Protein AF-A0A9X1UKN7-F1 (afdb_monomer_lite)

Foldseek 3Di:
DLLVVLVVLQVLLLQLQVQQVPNPDPVSNVVSQVVSQVVVCVPCVVVQKGWDAFPPRSQIDMQGHPDRQAALVRLQVVCCPDPVRNLVVLVLLLCSNPHDPAHLSNHDSNSNSVSNCQRHRVSNVVCSVLCVVPVNVQSNCCNVPVDGSVCVVVSPVSVVVVVRPDDDDDD

pLDDT: mean 86.33, std 12.33, range [43.91, 97.19]

Structure (mmCIF, N/CA/C/O backbone):
data_AF-A0A9X1UKN7-F1
#
_entry.id   AF-A0A9X1UKN7-F1
#
loop_
_atom_site.group_PDB
_atom_site.id
_atom_site.type_symbol
_atom_site.label_atom_id
_atom_site.label_alt_id
_atom_site.label_comp_id
_atom_site.label_asym_id
_atom_site.label_entity_id
_atom_site.label_seq_id
_atom_site.pdbx_PDB_ins_code
_atom_site.Cartn_x
_atom_site.Cartn_y
_atom_site.Cartn_z
_atom_site.occupancy
_atom_site.B_iso_or_equiv
_atom_site.auth_seq_id
_atom_site.auth_comp_i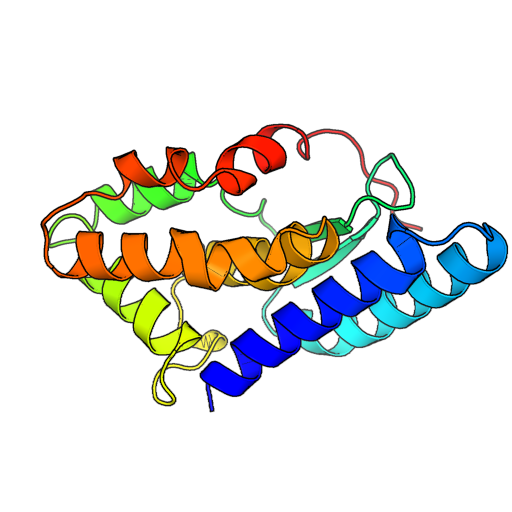d
_atom_site.auth_asym_id
_atom_site.auth_atom_id
_atom_site.pdbx_PDB_model_num
ATOM 1 N N . MET A 1 1 ? -7.309 -15.943 -0.109 1.00 60.50 1 MET A N 1
ATOM 2 C CA . MET A 1 1 ? -6.813 -15.385 -1.389 1.00 60.50 1 MET A CA 1
ATOM 3 C C . MET A 1 1 ? -6.095 -14.050 -1.201 1.00 60.50 1 MET A C 1
ATOM 5 O O . MET A 1 1 ? -5.284 -13.708 -2.049 1.00 60.50 1 MET A O 1
ATOM 9 N N . SER A 1 2 ? -6.305 -13.336 -0.098 1.00 77.06 2 SER A N 1
ATOM 10 C CA . SER A 1 2 ? -5.809 -11.975 0.117 1.00 77.06 2 SER A CA 1
ATOM 11 C C . SER A 1 2 ? -4.316 -11.842 0.410 1.00 77.06 2 SER A C 1
ATOM 13 O O . SER A 1 2 ? -3.654 -10.988 -0.174 1.00 77.06 2 SER A O 1
ATOM 15 N N . LYS A 1 3 ? -3.720 -12.777 1.161 1.00 85.56 3 LYS A N 1
ATOM 16 C CA . LYS A 1 3 ? -2.256 -12.869 1.288 1.00 85.56 3 LYS A CA 1
ATOM 17 C C . LYS A 1 3 ? -1.557 -13.024 -0.067 1.00 85.56 3 LYS A C 1
ATOM 19 O O . LYS A 1 3 ? -0.426 -12.572 -0.236 1.00 85.56 3 LYS A O 1
ATOM 24 N N . ARG A 1 4 ? -2.218 -13.646 -1.056 1.00 88.38 4 ARG A N 1
ATOM 25 C CA . ARG A 1 4 ? -1.679 -13.729 -2.425 1.00 88.38 4 ARG A CA 1
ATOM 26 C C . ARG A 1 4 ? -1.699 -12.370 -3.122 1.00 88.38 4 ARG A C 1
ATOM 28 O O . ARG A 1 4 ? -0.748 -12.078 -3.832 1.00 88.38 4 ARG A O 1
ATOM 35 N N . GLU A 1 5 ? -2.722 -11.543 -2.906 1.00 92.44 5 GLU A N 1
ATOM 36 C CA . GLU A 1 5 ? -2.787 -10.178 -3.452 1.00 92.44 5 GLU A CA 1
ATOM 37 C C . GLU A 1 5 ? -1.706 -9.283 -2.830 1.00 92.44 5 GLU A C 1
ATOM 39 O O . GLU A 1 5 ? -0.965 -8.623 -3.555 1.00 92.44 5 GLU A O 1
ATOM 44 N N . ALA A 1 6 ? -1.545 -9.326 -1.503 1.00 93.50 6 ALA A N 1
ATOM 45 C CA . ALA A 1 6 ? -0.466 -8.624 -0.803 1.00 93.50 6 ALA A CA 1
ATOM 46 C C . ALA A 1 6 ? 0.929 -9.076 -1.278 1.00 93.50 6 ALA A C 1
ATOM 48 O O . ALA A 1 6 ? 1.802 -8.244 -1.547 1.00 93.50 6 ALA A O 1
ATOM 49 N N . GLY A 1 7 ? 1.129 -10.389 -1.443 1.00 94.31 7 GLY A N 1
ATOM 50 C CA . GLY A 1 7 ? 2.355 -10.956 -2.006 1.00 94.31 7 GLY A CA 1
ATOM 51 C C . GLY A 1 7 ? 2.608 -10.502 -3.444 1.00 94.31 7 GLY A C 1
ATOM 52 O O . GLY A 1 7 ? 3.709 -10.068 -3.756 1.00 94.31 7 GLY A O 1
ATOM 53 N N . MET A 1 8 ? 1.580 -10.507 -4.293 1.00 95.12 8 MET A N 1
ATOM 54 C CA . MET A 1 8 ? 1.670 -10.065 -5.686 1.00 95.12 8 MET A CA 1
ATOM 55 C C . MET A 1 8 ? 2.073 -8.590 -5.804 1.00 95.12 8 MET A C 1
ATOM 57 O O . MET A 1 8 ? 2.996 -8.272 -6.553 1.00 95.12 8 MET A O 1
ATOM 61 N N . LEU A 1 9 ? 1.434 -7.696 -5.036 1.00 95.81 9 LEU A N 1
ATOM 62 C CA . LEU A 1 9 ? 1.810 -6.278 -4.983 1.00 95.81 9 LEU A CA 1
ATOM 63 C C . LEU A 1 9 ? 3.275 -6.114 -4.549 1.00 95.81 9 LEU A C 1
ATOM 65 O O . LEU A 1 9 ? 4.030 -5.366 -5.173 1.00 95.81 9 LEU A O 1
ATOM 69 N N . THR A 1 10 ? 3.680 -6.870 -3.524 1.00 96.00 10 THR A N 1
ATOM 70 C CA . THR A 1 10 ? 5.056 -6.881 -3.005 1.00 96.00 10 THR A CA 1
ATOM 71 C C . THR A 1 10 ? 6.055 -7.377 -4.039 1.00 96.00 10 THR A C 1
ATOM 73 O O . THR A 1 10 ? 7.117 -6.777 -4.192 1.00 96.00 10 THR A O 1
ATOM 76 N N . ASP A 1 11 ? 5.733 -8.429 -4.785 1.00 96.44 11 ASP A N 1
ATOM 77 C CA . ASP A 1 11 ? 6.613 -8.989 -5.808 1.00 96.44 11 ASP A CA 1
ATOM 78 C C . ASP A 1 11 ? 6.777 -8.049 -7.006 1.00 96.44 11 ASP A C 1
ATOM 80 O O . ASP A 1 11 ? 7.894 -7.894 -7.504 1.00 96.44 11 ASP A O 1
ATOM 84 N N . TRP A 1 12 ? 5.723 -7.341 -7.419 1.00 96.38 12 TRP A N 1
ATOM 85 C CA . TRP A 1 12 ? 5.851 -6.264 -8.406 1.00 96.38 12 TRP A CA 1
ATOM 86 C C . TRP A 1 12 ? 6.744 -5.134 -7.906 1.00 96.38 12 TRP A C 1
ATOM 88 O O . TRP A 1 12 ? 7.619 -4.674 -8.641 1.00 96.38 12 TRP A O 1
ATOM 98 N N . GLY A 1 13 ? 6.583 -4.724 -6.646 1.00 94.62 13 GLY A N 1
ATOM 99 C CA . GLY A 1 13 ? 7.470 -3.742 -6.036 1.00 94.62 13 GLY A CA 1
ATOM 100 C C . GLY A 1 13 ? 8.923 -4.226 -6.018 1.00 94.62 13 GLY A C 1
AT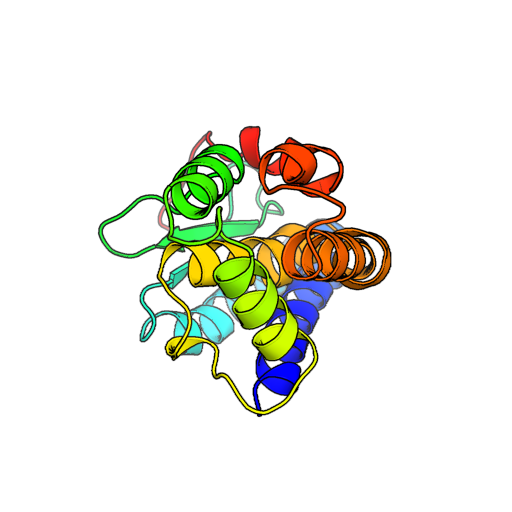OM 101 O O . GLY A 1 13 ? 9.825 -3.542 -6.486 1.00 94.62 13 GLY A O 1
ATOM 102 N N . ARG A 1 14 ? 9.176 -5.458 -5.577 1.00 94.88 14 ARG A N 1
ATOM 103 C CA . ARG A 1 14 ? 10.528 -6.041 -5.562 1.00 94.88 14 ARG A CA 1
ATOM 104 C C . ARG A 1 14 ? 11.141 -6.143 -6.957 1.00 94.88 14 ARG A C 1
ATOM 106 O O . ARG A 1 14 ? 12.342 -5.914 -7.097 1.00 94.88 14 ARG A O 1
ATOM 113 N N . TYR A 1 15 ? 10.338 -6.456 -7.973 1.00 95.19 15 TYR A N 1
ATOM 114 C CA . TYR A 1 15 ? 10.782 -6.442 -9.363 1.00 95.19 15 TYR A CA 1
ATOM 115 C C . TYR A 1 15 ? 11.219 -5.036 -9.785 1.00 95.19 15 TYR A C 1
ATOM 117 O O . TYR A 1 15 ? 12.318 -4.873 -10.315 1.00 95.19 15 TYR A O 1
ATOM 125 N N . TRP A 1 16 ? 10.401 -4.017 -9.500 1.00 94.38 16 TRP A N 1
ATOM 126 C CA . TRP A 1 16 ? 10.762 -2.625 -9.768 1.00 94.38 16 TRP A CA 1
ATOM 127 C C . TRP A 1 16 ? 12.072 -2.247 -9.079 1.00 94.38 16 TRP A C 1
ATOM 129 O O . TRP A 1 16 ? 12.975 -1.717 -9.723 1.00 94.38 16 TRP A O 1
ATOM 139 N N . TRP A 1 17 ? 12.217 -2.567 -7.791 1.00 93.06 17 TRP A N 1
ATOM 140 C CA . TRP A 1 17 ? 13.449 -2.299 -7.055 1.00 93.06 17 TRP A CA 1
ATOM 141 C C . TRP A 1 17 ? 14.663 -2.931 -7.746 1.00 93.06 17 TRP A C 1
ATOM 143 O O . TRP A 1 17 ? 15.632 -2.241 -8.045 1.00 93.06 17 TRP A O 1
ATOM 153 N N . ALA A 1 18 ? 14.596 -4.228 -8.055 1.00 92.44 18 ALA A N 1
ATOM 154 C CA . ALA A 1 18 ? 15.719 -4.968 -8.623 1.00 92.44 18 ALA A CA 1
ATOM 155 C C . ALA A 1 18 ? 16.120 -4.475 -10.026 1.00 92.44 18 ALA A C 1
ATOM 157 O O . ALA A 1 18 ? 17.310 -4.372 -10.332 1.00 92.44 18 ALA A O 1
ATOM 158 N N . HIS A 1 19 ? 15.139 -4.172 -10.879 1.00 92.19 19 HIS A N 1
ATOM 159 C CA . HIS A 1 19 ? 15.373 -3.936 -12.306 1.00 92.19 19 HIS A CA 1
ATOM 160 C C . HIS A 1 19 ? 15.335 -2.466 -12.718 1.00 92.19 19 HIS A C 1
ATOM 162 O O . HIS A 1 19 ? 15.990 -2.104 -13.693 1.00 92.19 19 HIS A O 1
ATOM 168 N N . VAL A 1 20 ? 14.607 -1.625 -11.984 1.00 90.75 20 VAL A N 1
ATOM 169 C CA . VAL A 1 20 ? 14.456 -0.196 -12.275 1.00 90.75 20 VAL A CA 1
ATOM 170 C C . VAL A 1 20 ? 15.274 0.627 -11.286 1.00 90.75 20 VAL A C 1
ATOM 172 O O . VAL A 1 20 ? 16.148 1.376 -11.711 1.00 90.75 20 VAL A O 1
ATOM 175 N N . TRP A 1 21 ? 15.068 0.450 -9.978 1.00 86.06 21 TRP A N 1
ATOM 176 C CA . TRP A 1 21 ? 15.753 1.265 -8.967 1.00 86.06 21 TRP A CA 1
ATOM 177 C C . TRP A 1 21 ? 17.248 0.950 -8.859 1.00 86.06 21 TRP A C 1
ATOM 179 O O . TRP A 1 21 ? 18.089 1.838 -8.968 1.00 86.06 21 TRP A O 1
ATOM 189 N N . SER A 1 22 ? 17.605 -0.325 -8.680 1.00 81.75 22 SER A N 1
ATOM 190 C CA . SER A 1 22 ? 19.002 -0.763 -8.559 1.00 81.75 22 SER A CA 1
ATOM 191 C C . SER A 1 22 ? 19.683 -1.060 -9.898 1.00 81.75 22 SER A C 1
ATOM 193 O O . SER A 1 22 ? 20.850 -1.451 -9.926 1.00 81.75 22 SER A O 1
ATOM 195 N N . GLY A 1 23 ? 18.967 -0.907 -11.017 1.00 79.38 23 GLY A N 1
ATOM 196 C CA . GLY A 1 23 ? 19.496 -1.183 -12.349 1.00 79.38 23 GLY A CA 1
ATOM 197 C C . GLY A 1 23 ? 20.593 -0.191 -12.748 1.00 79.38 23 GLY A C 1
ATOM 198 O O . GLY A 1 23 ? 20.438 1.021 -12.601 1.00 79.38 23 GLY A O 1
ATOM 199 N N . THR A 1 24 ? 21.704 -0.686 -13.291 1.00 75.62 24 THR A N 1
ATOM 200 C CA . THR A 1 24 ? 22.832 0.155 -13.736 1.00 75.62 24 THR A CA 1
ATOM 201 C C . THR A 1 24 ? 22.749 0.551 -15.214 1.00 75.62 24 THR A C 1
ATOM 203 O O . THR A 1 24 ? 23.308 1.573 -15.605 1.00 75.62 24 THR A O 1
ATOM 206 N N . ASP A 1 25 ? 22.027 -0.221 -16.030 1.00 88.56 25 ASP A N 1
ATOM 207 C CA . ASP A 1 25 ? 21.844 0.000 -17.469 1.00 88.56 25 ASP A CA 1
ATOM 208 C C . ASP A 1 25 ? 20.547 0.775 -17.740 1.00 88.56 25 ASP A C 1
ATOM 210 O O . ASP A 1 25 ? 19.451 0.297 -17.446 1.00 88.56 25 ASP A O 1
ATOM 214 N N . ALA A 1 26 ? 20.670 1.975 -18.312 1.00 85.88 26 ALA A N 1
ATOM 215 C CA . ALA A 1 26 ? 19.539 2.869 -18.533 1.00 85.88 26 ALA A CA 1
ATOM 216 C C . ALA A 1 26 ? 18.479 2.297 -19.488 1.00 85.88 26 ALA A C 1
ATOM 218 O O . ALA A 1 26 ? 17.293 2.416 -19.194 1.00 85.88 26 ALA A O 1
ATOM 219 N N . ALA A 1 27 ? 18.884 1.650 -20.584 1.00 87.25 27 ALA A N 1
ATOM 220 C CA . ALA A 1 27 ? 17.940 1.120 -21.566 1.00 87.25 27 ALA A CA 1
ATOM 221 C C . ALA A 1 27 ? 17.149 -0.059 -20.982 1.00 87.25 27 ALA A C 1
ATOM 223 O O . ALA A 1 27 ? 15.926 -0.117 -21.108 1.00 87.25 27 ALA A O 1
ATOM 224 N N . LYS A 1 28 ? 17.838 -0.953 -20.261 1.00 88.81 28 LYS A N 1
ATOM 225 C CA . LYS A 1 28 ? 17.193 -2.093 -19.591 1.00 88.81 28 LYS A CA 1
ATOM 226 C C . LYS A 1 28 ? 16.262 -1.659 -18.464 1.00 88.81 28 LYS A C 1
ATOM 228 O O . LYS A 1 28 ? 15.223 -2.284 -18.274 1.00 88.81 28 LYS A O 1
ATOM 233 N N . ARG A 1 29 ? 16.604 -0.588 -17.734 1.00 89.69 29 ARG A N 1
ATOM 234 C CA . ARG A 1 29 ? 15.700 0.008 -16.736 1.00 89.69 29 ARG A CA 1
ATOM 235 C C . ARG A 1 29 ? 14.402 0.472 -17.380 1.00 89.69 29 ARG A C 1
ATOM 237 O O . ARG A 1 29 ? 13.340 0.129 -16.876 1.00 89.69 29 ARG A O 1
ATOM 244 N N . THR A 1 30 ? 14.486 1.228 -18.475 1.00 89.50 30 THR A N 1
ATOM 245 C CA . THR A 1 30 ? 13.309 1.729 -19.198 1.00 89.50 30 THR A CA 1
ATOM 246 C C . THR A 1 30 ? 12.432 0.582 -19.693 1.00 89.50 30 THR A C 1
ATOM 248 O O . THR A 1 30 ? 11.235 0.577 -19.424 1.00 89.50 30 THR A O 1
ATOM 251 N N . GLU A 1 31 ? 13.021 -0.436 -20.325 1.00 92.06 31 GLU A N 1
ATOM 252 C CA . GLU A 1 31 ? 12.276 -1.607 -20.803 1.00 92.06 31 GLU A CA 1
ATOM 253 C C . GLU A 1 31 ? 11.572 -2.352 -19.656 1.00 92.06 31 GLU A C 1
ATOM 255 O O . GLU A 1 31 ? 10.371 -2.622 -19.732 1.00 92.06 31 GLU A O 1
ATOM 260 N N . ALA A 1 32 ? 12.292 -2.640 -18.566 1.00 92.06 32 ALA A N 1
ATOM 261 C CA . ALA A 1 32 ? 11.733 -3.327 -17.403 1.00 92.06 32 ALA A CA 1
ATOM 262 C C . ALA A 1 32 ? 10.624 -2.508 -16.726 1.00 92.06 32 ALA A C 1
ATOM 264 O O . ALA A 1 32 ? 9.597 -3.062 -16.326 1.00 92.06 32 ALA A O 1
ATOM 265 N N . ARG A 1 33 ? 10.814 -1.189 -16.625 1.00 92.81 33 ARG A N 1
ATOM 266 C CA . ARG A 1 33 ? 9.839 -0.247 -16.074 1.00 92.81 33 ARG A CA 1
ATOM 267 C C . ARG A 1 33 ? 8.555 -0.254 -16.889 1.00 92.81 33 ARG A C 1
ATOM 269 O O . ARG A 1 33 ? 7.488 -0.492 -16.331 1.00 92.81 33 ARG A O 1
ATOM 276 N N . ASP A 1 34 ? 8.648 -0.020 -18.192 1.00 92.62 34 ASP A N 1
ATOM 277 C CA . ASP A 1 34 ? 7.476 0.138 -19.052 1.00 92.62 34 ASP A CA 1
ATOM 278 C C . ASP A 1 34 ? 6.709 -1.191 -19.182 1.00 92.62 34 ASP A C 1
ATOM 280 O O . ASP A 1 34 ? 5.473 -1.213 -19.149 1.00 92.62 34 ASP A O 1
ATOM 284 N N . ALA A 1 35 ? 7.428 -2.321 -19.226 1.00 93.81 35 ALA A N 1
ATOM 285 C CA . ALA A 1 35 ? 6.830 -3.652 -19.181 1.00 93.81 35 ALA A CA 1
ATOM 286 C C . ALA A 1 35 ? 6.065 -3.898 -17.870 1.00 93.81 35 ALA A C 1
ATOM 288 O O . ALA A 1 35 ? 4.924 -4.376 -17.903 1.00 93.81 35 ALA A O 1
ATOM 289 N N . LEU A 1 36 ? 6.654 -3.537 -16.722 1.00 94.81 36 LEU A N 1
ATOM 290 C CA . LEU A 1 36 ? 5.998 -3.687 -15.426 1.00 94.81 36 LEU A CA 1
ATOM 291 C C . LEU A 1 36 ? 4.795 -2.742 -15.289 1.00 94.81 36 LEU A C 1
ATOM 293 O O . LEU A 1 36 ? 3.731 -3.193 -14.872 1.00 94.81 36 LEU A O 1
ATOM 297 N N . ILE A 1 37 ? 4.913 -1.472 -15.696 1.00 93.69 37 ILE A N 1
ATOM 298 C CA . ILE A 1 37 ? 3.801 -0.505 -15.713 1.00 93.69 37 ILE A CA 1
ATOM 299 C C . ILE A 1 37 ? 2.625 -1.065 -16.511 1.00 93.69 37 ILE A C 1
ATOM 301 O O . ILE A 1 37 ? 1.493 -1.057 -16.027 1.00 93.69 37 ILE A O 1
ATOM 305 N N . LYS A 1 38 ? 2.880 -1.589 -17.716 1.00 94.56 38 LYS A N 1
ATOM 306 C CA . LYS A 1 38 ? 1.837 -2.173 -18.566 1.00 94.56 38 LYS A CA 1
ATOM 307 C C . LYS A 1 38 ? 1.147 -3.358 -17.889 1.00 94.56 38 LYS A C 1
ATOM 309 O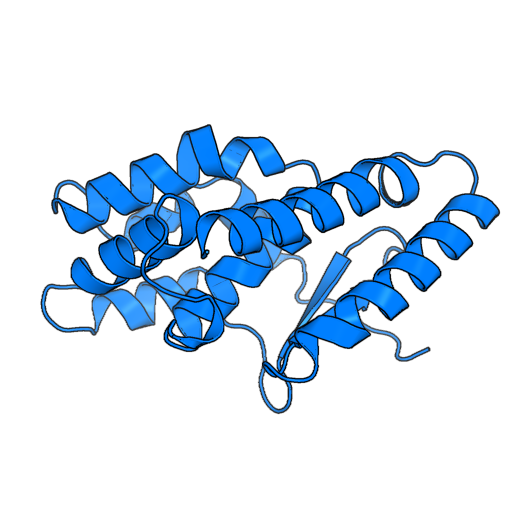 O . LYS A 1 38 ? -0.082 -3.418 -17.891 1.00 94.56 38 LYS A O 1
ATOM 314 N N . LEU A 1 39 ? 1.919 -4.282 -17.312 1.00 94.38 39 LEU A N 1
ATOM 315 C CA . LEU A 1 39 ? 1.386 -5.454 -16.612 1.00 94.38 39 LEU A CA 1
ATOM 316 C C . LEU A 1 39 ? 0.530 -5.046 -15.406 1.00 94.38 39 LEU A C 1
ATOM 318 O O . LEU A 1 39 ? -0.617 -5.474 -15.291 1.00 94.38 39 LEU A O 1
ATOM 322 N N . VAL A 1 40 ? 1.081 -4.203 -14.532 1.00 93.69 40 VAL A N 1
ATOM 323 C CA . VAL A 1 40 ? 0.443 -3.770 -13.284 1.00 93.69 40 VAL A CA 1
ATOM 324 C C . VAL A 1 40 ? -0.820 -2.966 -13.576 1.00 93.69 40 VAL A C 1
ATOM 326 O O . VAL A 1 40 ? -1.868 -3.239 -12.995 1.00 93.69 40 VAL A O 1
ATOM 329 N N . ASN A 1 41 ? -0.779 -2.030 -14.528 1.00 93.31 41 ASN A N 1
ATOM 330 C CA . ASN A 1 41 ? -1.958 -1.247 -14.904 1.00 93.31 41 ASN A CA 1
ATOM 331 C C . ASN A 1 41 ? -3.045 -2.102 -15.559 1.00 93.31 41 ASN A C 1
ATOM 333 O O . ASN A 1 41 ? -4.223 -1.788 -15.408 1.00 93.31 41 ASN A O 1
ATOM 337 N N . GLY A 1 42 ? -2.683 -3.199 -16.229 1.00 91.31 42 GLY A N 1
ATOM 338 C CA . GLY A 1 42 ? -3.650 -4.185 -16.713 1.00 91.31 42 GLY A CA 1
ATOM 339 C C . GLY A 1 42 ? -4.481 -4.831 -15.598 1.00 91.31 42 GLY A C 1
ATOM 340 O O . GLY A 1 42 ? -5.582 -5.287 -15.876 1.00 91.31 42 GLY A O 1
ATOM 341 N N . GLN A 1 43 ? -3.987 -4.840 -14.355 1.00 91.31 43 GLN A N 1
ATOM 342 C CA . GLN A 1 43 ? -4.686 -5.415 -13.199 1.00 91.31 43 GLN A CA 1
ATOM 343 C C . GLN A 1 43 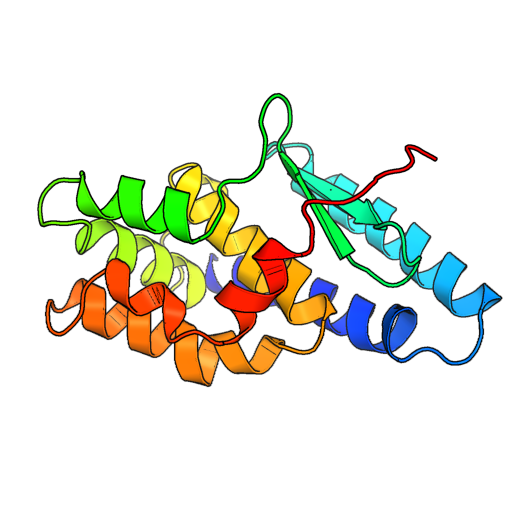? -5.263 -4.353 -12.252 1.00 91.31 43 GLN A C 1
ATOM 345 O O . GLN A 1 43 ? -6.359 -4.515 -11.726 1.00 91.31 43 GLN A O 1
ATOM 350 N N . LEU A 1 44 ? -4.548 -3.246 -12.036 1.00 90.25 44 LEU A N 1
ATOM 351 C CA . LEU A 1 44 ? -4.948 -2.209 -11.081 1.00 90.25 44 LEU A CA 1
ATOM 352 C C . LEU A 1 44 ? -6.003 -1.233 -11.623 1.00 90.25 44 LEU A C 1
ATOM 354 O O . LEU A 1 44 ? -6.702 -0.596 -10.831 1.00 90.25 44 LEU A O 1
ATOM 358 N N . ASN A 1 45 ? -6.148 -1.112 -12.948 1.00 87.69 45 ASN A N 1
ATOM 359 C CA . ASN A 1 45 ? -7.085 -0.158 -13.553 1.00 87.69 45 ASN A CA 1
ATOM 360 C C . ASN A 1 45 ? -8.536 -0.390 -13.111 1.00 87.69 45 ASN A C 1
ATOM 362 O O . ASN A 1 45 ? -9.258 0.584 -12.878 1.00 87.69 45 ASN A O 1
ATOM 366 N N . ASP A 1 46 ? -8.947 -1.651 -12.969 1.00 86.88 46 ASP A N 1
ATOM 367 C CA . ASP A 1 46 ? -10.322 -2.026 -12.620 1.00 86.88 46 ASP A CA 1
ATOM 368 C C . ASP A 1 46 ? -10.682 -1.635 -11.184 1.00 86.88 46 ASP A C 1
ATOM 370 O O . ASP A 1 46 ? -11.823 -1.277 -10.898 1.00 86.88 46 ASP A O 1
ATOM 374 N N . ILE A 1 47 ? -9.686 -1.605 -10.295 1.00 87.94 47 ILE A N 1
ATOM 375 C CA . ILE A 1 47 ? -9.832 -1.141 -8.909 1.00 87.94 47 ILE A CA 1
ATOM 376 C C . ILE A 1 47 ? -9.483 0.345 -8.749 1.00 87.94 47 ILE A C 1
ATOM 378 O O . ILE A 1 47 ? -9.419 0.874 -7.639 1.00 87.94 47 ILE A O 1
ATOM 382 N N . GLY A 1 48 ? -9.286 1.043 -9.871 1.00 88.25 48 GLY A N 1
ATOM 383 C CA . GLY A 1 48 ? -9.116 2.485 -9.924 1.00 88.25 48 GLY A CA 1
ATOM 384 C C . GLY A 1 48 ? -7.706 2.974 -9.617 1.00 88.25 48 GLY A C 1
ATOM 385 O O . GLY A 1 48 ? -7.576 4.142 -9.263 1.00 88.25 48 GLY A O 1
ATOM 386 N N . PHE A 1 49 ? -6.666 2.149 -9.768 1.00 89.62 49 PHE A N 1
ATOM 387 C CA . PHE A 1 49 ? -5.274 2.561 -9.566 1.00 89.62 49 PHE A CA 1
ATOM 388 C C . PHE A 1 49 ? -4.426 2.449 -10.829 1.00 89.62 49 PHE A C 1
ATOM 390 O O . PHE A 1 49 ? -4.676 1.625 -11.705 1.00 89.62 49 PHE A O 1
ATOM 397 N N . LYS A 1 50 ? -3.391 3.287 -10.902 1.00 89.62 50 LYS A N 1
ATOM 398 C CA . LYS A 1 50 ? -2.348 3.222 -11.926 1.00 89.62 50 LYS A CA 1
ATOM 399 C C . LYS A 1 50 ? -0.971 3.398 -11.301 1.00 89.62 50 LYS A C 1
ATOM 401 O O . LYS A 1 50 ? -0.769 4.327 -10.523 1.00 89.62 50 LYS A O 1
ATOM 406 N N . LEU A 1 51 ? -0.040 2.536 -11.685 1.00 89.38 51 LEU A N 1
ATOM 407 C CA . LEU A 1 51 ? 1.394 2.707 -11.520 1.00 89.38 51 LEU A CA 1
ATOM 408 C C . LEU A 1 51 ? 1.942 3.550 -12.681 1.00 89.38 51 LEU A C 1
ATOM 410 O O . LEU A 1 51 ? 1.581 3.344 -13.841 1.00 89.38 51 LEU A O 1
ATOM 414 N N . GLY A 1 52 ? 2.822 4.484 -12.357 1.00 87.00 52 GLY A N 1
ATOM 415 C CA . GLY A 1 52 ? 3.599 5.280 -13.298 1.00 87.00 52 GLY A CA 1
ATOM 416 C C . GLY A 1 52 ? 4.988 5.580 -12.739 1.00 87.00 52 GLY A C 1
ATOM 417 O O . GLY A 1 52 ? 5.399 4.993 -11.736 1.00 87.00 52 GLY A O 1
ATOM 418 N N . ARG A 1 53 ? 5.689 6.513 -13.386 1.00 84.00 53 ARG A N 1
ATOM 419 C CA . ARG A 1 53 ? 6.996 7.025 -12.951 1.00 84.00 53 ARG A CA 1
ATOM 420 C C . ARG A 1 53 ? 6.887 8.442 -12.384 1.00 84.00 53 ARG A C 1
ATOM 422 O O . ARG A 1 53 ? 5.985 9.191 -12.771 1.00 84.00 53 ARG A O 1
ATOM 429 N N . GLY A 1 54 ? 7.784 8.783 -11.466 1.00 79.69 54 GLY A N 1
ATOM 430 C CA . GLY A 1 54 ? 7.964 10.136 -10.944 1.00 79.69 54 GLY A CA 1
ATOM 431 C C . GLY A 1 54 ? 8.890 10.984 -11.812 1.00 79.69 54 GLY A C 1
ATOM 432 O O . GLY A 1 54 ? 9.202 10.626 -12.949 1.00 79.69 54 GLY A O 1
ATOM 433 N N . TRP A 1 55 ? 9.339 12.114 -11.257 1.00 73.88 55 TRP A N 1
ATOM 434 C CA . TRP A 1 55 ? 10.343 12.970 -11.898 1.00 73.88 55 TRP A CA 1
ATOM 435 C C . TRP A 1 55 ? 11.660 12.225 -12.140 1.00 73.88 55 TRP A C 1
ATOM 437 O O . TRP A 1 55 ? 12.250 12.348 -13.215 1.00 73.88 55 TRP A O 1
ATOM 447 N N . GLN A 1 56 ? 12.106 11.426 -11.166 1.00 78.25 56 GLN A N 1
ATOM 448 C CA . GLN A 1 56 ? 13.173 10.463 -11.404 1.00 78.25 56 GLN A CA 1
ATOM 449 C C . GLN A 1 56 ? 12.553 9.219 -12.032 1.00 78.25 56 GLN A C 1
ATOM 451 O O . GLN A 1 56 ? 11.589 8.653 -11.524 1.00 78.25 56 GLN A O 1
ATOM 456 N N . ASP A 1 57 ? 13.129 8.763 -13.138 1.00 76.56 57 ASP A N 1
ATOM 457 C CA . ASP A 1 57 ? 12.594 7.647 -13.923 1.00 76.56 57 ASP A CA 1
ATOM 458 C C . ASP A 1 57 ? 12.494 6.319 -13.170 1.00 76.56 57 ASP A C 1
ATOM 460 O O . ASP A 1 57 ? 11.783 5.414 -13.614 1.00 76.56 57 ASP A O 1
ATOM 464 N N . TYR A 1 58 ? 13.224 6.201 -12.065 1.00 80.44 58 TYR A N 1
ATOM 465 C CA . TYR A 1 58 ? 13.194 5.053 -11.176 1.00 80.44 58 TYR A CA 1
ATOM 466 C C . TYR A 1 58 ? 12.224 5.210 -10.004 1.00 80.44 58 TYR A C 1
ATOM 468 O O . TYR A 1 58 ? 12.005 4.228 -9.299 1.00 80.44 58 TYR A O 1
ATOM 476 N N . ASP A 1 59 ? 11.617 6.381 -9.803 1.00 83.12 59 ASP A N 1
ATOM 477 C CA . ASP A 1 59 ? 10.652 6.597 -8.730 1.00 83.12 59 ASP A CA 1
ATOM 478 C C . ASP A 1 59 ? 9.280 6.024 -9.114 1.00 83.12 59 ASP A C 1
ATOM 480 O O . ASP A 1 59 ? 8.682 6.467 -10.100 1.00 83.12 59 ASP A O 1
ATOM 484 N N . PRO A 1 60 ? 8.745 5.049 -8.359 1.00 85.94 60 PRO A N 1
ATOM 485 C CA . PRO A 1 60 ? 7.417 4.500 -8.600 1.00 85.94 60 PRO A CA 1
ATOM 486 C C . PRO A 1 60 ? 6.341 5.465 -8.084 1.00 85.94 60 PRO A C 1
ATOM 488 O O . PRO A 1 60 ? 6.347 5.849 -6.917 1.00 85.94 60 PRO A O 1
ATOM 491 N N . VAL A 1 61 ? 5.358 5.812 -8.915 1.00 84.94 61 VAL A N 1
ATOM 492 C CA . VAL A 1 61 ? 4.248 6.693 -8.510 1.00 84.94 61 VAL A CA 1
ATOM 493 C C . VAL A 1 61 ? 2.913 5.984 -8.668 1.00 84.94 61 VAL A C 1
ATOM 495 O O . VAL A 1 61 ? 2.611 5.424 -9.720 1.00 84.94 61 VAL A O 1
ATOM 498 N N . ILE A 1 62 ? 2.080 6.048 -7.630 1.00 86.06 62 ILE A N 1
ATOM 499 C CA . ILE A 1 62 ? 0.720 5.504 -7.633 1.00 86.06 62 ILE A CA 1
ATOM 500 C C . ILE A 1 62 ? -0.288 6.632 -7.833 1.00 86.06 62 ILE A C 1
ATOM 502 O O . ILE A 1 62 ? -0.206 7.689 -7.210 1.00 86.06 62 ILE A O 1
ATOM 506 N N . ARG A 1 63 ? -1.288 6.392 -8.679 1.00 79.94 63 ARG A N 1
ATOM 507 C CA . ARG A 1 63 ? -2.439 7.275 -8.884 1.00 79.94 63 ARG A CA 1
ATOM 508 C C . ARG A 1 63 ? -3.723 6.524 -8.617 1.00 79.94 63 ARG A C 1
ATOM 510 O O . ARG A 1 63 ? -3.817 5.343 -8.927 1.00 79.94 63 ARG A O 1
ATOM 517 N N . ALA A 1 64 ? -4.720 7.246 -8.125 1.00 81.50 64 ALA A N 1
ATOM 518 C CA . ALA A 1 64 ? -6.087 6.767 -8.036 1.00 81.50 64 ALA A CA 1
ATOM 519 C C . ALA A 1 64 ? -6.956 7.521 -9.061 1.00 81.50 64 ALA A C 1
ATOM 521 O O . ALA A 1 64 ? -6.812 8.725 -9.273 1.00 81.50 64 ALA A O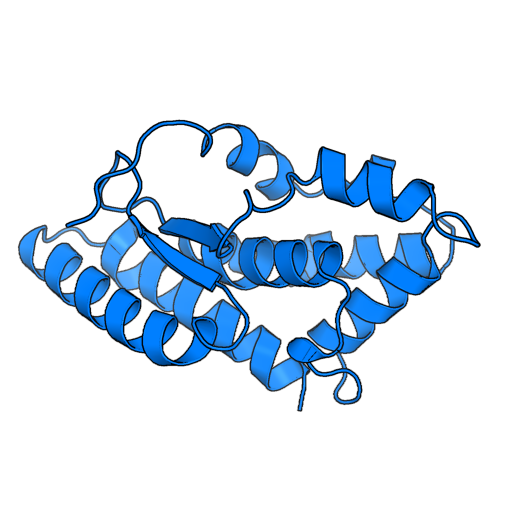 1
ATOM 522 N N . LYS A 1 65 ? -7.853 6.828 -9.759 1.00 77.56 65 LYS A N 1
ATOM 523 C CA . LYS A 1 65 ? -8.699 7.429 -10.793 1.00 77.56 65 LYS A CA 1
ATOM 524 C C . LYS A 1 65 ? -9.677 8.414 -10.151 1.00 77.56 65 LYS A C 1
ATOM 526 O O . LYS A 1 65 ? -10.433 8.056 -9.254 1.00 77.56 65 LYS A O 1
ATOM 531 N N . GLY A 1 66 ? -9.664 9.661 -10.624 1.00 70.12 66 GLY A N 1
ATOM 532 C CA . GLY A 1 66 ? -10.575 10.711 -10.156 1.00 70.12 66 GLY A CA 1
ATOM 533 C C . GLY A 1 66 ? -10.283 11.248 -8.750 1.00 70.12 66 GLY A C 1
ATOM 534 O O . GLY A 1 66 ? -11.060 12.058 -8.250 1.00 70.12 66 GLY A O 1
ATOM 535 N N . ARG A 1 67 ? -9.183 10.833 -8.103 1.00 73.62 67 ARG A N 1
ATOM 536 C CA . ARG A 1 67 ? -8.789 11.320 -6.772 1.00 73.62 67 ARG A CA 1
ATOM 537 C C . ARG A 1 67 ? -7.280 11.233 -6.556 1.00 73.62 67 ARG A C 1
ATOM 539 O O . ARG A 1 67 ? -6.593 10.436 -7.179 1.00 73.62 67 ARG A O 1
ATOM 546 N N . ARG A 1 68 ? -6.748 12.016 -5.621 1.00 69.62 68 ARG A N 1
ATOM 547 C CA . ARG A 1 68 ? -5.380 11.790 -5.133 1.00 69.62 68 ARG A CA 1
ATOM 548 C C . ARG A 1 68 ? -5.385 10.587 -4.177 1.00 69.62 68 ARG A C 1
ATOM 550 O O . ARG A 1 68 ? -6.335 10.482 -3.393 1.00 69.62 68 ARG A O 1
ATOM 557 N N . PRO A 1 69 ? -4.382 9.691 -4.221 1.00 72.31 69 PRO A N 1
ATOM 558 C CA . PRO A 1 69 ? -4.198 8.714 -3.155 1.00 72.31 69 PRO A CA 1
ATOM 559 C C . PRO A 1 69 ? -4.067 9.432 -1.811 1.00 72.31 69 PRO A C 1
ATOM 561 O O . PRO A 1 69 ? -3.470 10.510 -1.720 1.00 72.31 69 PRO A O 1
ATOM 564 N N . SER A 1 70 ? -4.654 8.853 -0.773 1.00 79.56 70 SER A N 1
ATOM 565 C CA . SER A 1 70 ? -4.606 9.412 0.573 1.00 79.56 70 SER A CA 1
ATOM 566 C C . SER A 1 70 ? -3.175 9.347 1.112 1.00 79.56 70 SER A C 1
ATOM 568 O O . SER A 1 70 ? -2.518 8.315 1.022 1.00 79.56 70 SER A O 1
ATOM 570 N N . SER A 1 71 ? -2.684 10.435 1.709 1.00 82.25 71 SER A N 1
ATOM 571 C CA . SER A 1 71 ? -1.427 10.390 2.465 1.00 82.25 71 SER A CA 1
ATOM 572 C C . SER A 1 71 ? -1.603 9.582 3.754 1.00 82.25 71 SER A C 1
ATOM 574 O O . SER A 1 71 ? -2.713 9.497 4.280 1.00 82.25 71 SER A O 1
ATOM 576 N N . TYR A 1 72 ? -0.513 9.072 4.334 1.00 84.50 72 TYR A N 1
ATOM 577 C CA . TYR A 1 72 ? -0.556 8.372 5.627 1.00 84.50 72 TYR A CA 1
ATOM 578 C C . TYR A 1 72 ? -1.249 9.191 6.732 1.00 84.50 72 TYR A C 1
ATOM 580 O O . TYR A 1 72 ? -2.023 8.647 7.513 1.00 84.50 72 TYR A O 1
ATOM 588 N N . ILE A 1 73 ? -1.050 10.517 6.758 1.00 84.44 73 ILE A N 1
ATOM 589 C CA . ILE A 1 73 ? -1.730 11.419 7.707 1.00 84.44 73 ILE A CA 1
ATOM 590 C C . ILE A 1 73 ? -3.239 11.466 7.437 1.00 84.44 73 ILE A C 1
ATOM 592 O O . ILE A 1 73 ? -4.034 11.448 8.376 1.00 84.44 73 ILE A O 1
ATOM 596 N N . ALA A 1 74 ? -3.650 11.525 6.167 1.00 86.44 74 ALA A N 1
ATOM 597 C CA . ALA A 1 74 ? -5.062 11.518 5.801 1.00 86.44 74 ALA A CA 1
ATOM 598 C C . ALA A 1 74 ? -5.727 10.173 6.136 1.00 86.44 74 ALA A C 1
ATOM 600 O O . ALA A 1 74 ? -6.845 10.171 6.652 1.00 86.44 74 ALA A O 1
ATOM 601 N N . ILE A 1 75 ? -5.025 9.057 5.908 1.00 90.38 75 ILE A N 1
ATOM 602 C CA . ILE A 1 75 ? -5.461 7.700 6.269 1.00 90.38 75 ILE A CA 1
ATOM 603 C C . ILE A 1 75 ? -5.624 7.594 7.785 1.00 90.38 75 ILE A C 1
ATOM 605 O O . ILE A 1 75 ? -6.705 7.251 8.255 1.00 90.38 75 ILE A O 1
ATOM 609 N N . ALA A 1 76 ? -4.606 7.980 8.558 1.00 91.19 76 ALA A N 1
ATOM 610 C CA . ALA A 1 76 ? -4.664 7.958 10.016 1.00 91.19 76 ALA A CA 1
ATOM 611 C C . ALA A 1 76 ? -5.779 8.855 10.570 1.00 91.19 76 ALA A C 1
ATOM 613 O O . ALA A 1 76 ? -6.534 8.450 11.452 1.00 91.19 76 ALA A O 1
ATOM 614 N N . GLY A 1 77 ? -5.928 10.064 10.021 1.00 91.06 77 GLY A N 1
ATOM 615 C CA . GLY A 1 77 ? -6.995 10.983 10.401 1.00 91.06 77 GLY A CA 1
ATOM 616 C C . GLY A 1 77 ? -8.388 10.445 10.064 1.00 91.06 77 GLY A C 1
ATOM 617 O O . GLY A 1 77 ? -9.322 10.652 10.835 1.00 91.06 77 GLY A O 1
ATOM 618 N N . TRP A 1 78 ? -8.546 9.755 8.932 1.00 94.44 78 TRP A N 1
ATOM 619 C CA . TRP A 1 78 ? -9.789 9.065 8.580 1.00 94.44 78 TRP A CA 1
ATOM 620 C C . TRP A 1 78 ? -10.080 7.900 9.526 1.00 94.44 78 TRP A C 1
ATOM 622 O O . TRP A 1 78 ? -11.201 7.810 10.027 1.00 94.44 78 TRP A O 1
ATOM 632 N N . ALA A 1 79 ? -9.086 7.056 9.801 1.00 94.75 79 ALA A N 1
ATOM 633 C CA . ALA A 1 79 ? -9.241 5.876 10.639 1.00 94.75 79 ALA A CA 1
ATOM 634 C C . ALA A 1 79 ? -9.582 6.256 12.086 1.00 94.75 79 ALA A C 1
ATOM 636 O O . ALA A 1 79 ? -10.494 5.687 12.676 1.00 94.75 79 ALA A O 1
ATOM 637 N N . TRP A 1 80 ? -8.949 7.303 12.624 1.00 92.56 80 TRP A N 1
ATOM 638 C CA . TRP A 1 80 ? -9.255 7.831 13.957 1.00 92.56 80 TRP A CA 1
ATOM 639 C C . TRP A 1 80 ? -10.710 8.304 14.118 1.00 92.56 80 TRP A C 1
ATOM 641 O O . TRP A 1 80 ? -11.246 8.283 15.224 1.00 92.56 80 TRP A O 1
ATOM 651 N N . ARG A 1 81 ? -11.356 8.738 13.025 1.00 94.81 81 ARG A N 1
ATOM 652 C CA . ARG A 1 81 ? -12.764 9.175 13.018 1.00 94.81 81 ARG A CA 1
ATOM 653 C C . ARG A 1 81 ? -13.766 8.026 12.884 1.00 94.81 81 ARG A C 1
ATOM 655 O O . ARG A 1 81 ? -14.964 8.282 12.986 1.00 94.81 81 ARG A O 1
ATOM 662 N N . GLN A 1 82 ? -13.313 6.801 12.629 1.00 95.44 82 GLN A N 1
ATOM 663 C CA . GLN A 1 82 ? -14.192 5.633 12.607 1.00 95.44 82 GLN A CA 1
ATOM 664 C C . GLN A 1 82 ? -14.675 5.290 14.029 1.00 95.44 82 GLN A C 1
ATOM 666 O O . GLN A 1 82 ? -14.058 5.724 15.014 1.00 95.44 82 GLN A O 1
ATOM 671 N N . PRO A 1 83 ? -15.758 4.496 14.172 1.00 93.50 83 PRO A N 1
ATOM 672 C CA . PRO A 1 83 ? -16.068 3.823 15.434 1.00 93.50 83 PRO A CA 1
ATOM 673 C C . PRO A 1 83 ? -14.826 3.128 15.994 1.00 93.50 83 PRO A C 1
ATOM 675 O O . PRO A 1 83 ? -13.908 2.854 15.238 1.00 93.50 83 PRO A O 1
ATOM 678 N N . ASP A 1 84 ? -14.778 2.906 17.310 1.00 95.06 84 ASP A N 1
ATOM 679 C CA . ASP A 1 84 ? -13.653 2.286 18.037 1.00 95.06 84 ASP A CA 1
ATOM 680 C C . ASP A 1 84 ? -12.262 2.945 17.888 1.00 95.06 84 ASP A C 1
ATOM 682 O O . ASP A 1 84 ? -11.290 2.437 18.448 1.00 95.06 84 ASP A O 1
ATOM 686 N N . LYS A 1 85 ? -12.186 4.121 17.243 1.00 94.88 85 LYS A N 1
ATOM 687 C CA . LYS A 1 85 ? -10.948 4.837 16.882 1.00 94.88 85 LYS A CA 1
ATOM 688 C C . LYS A 1 85 ? -10.127 4.126 15.793 1.00 94.88 85 LYS A C 1
ATOM 690 O O . LYS A 1 85 ? -8.914 4.335 15.709 1.00 94.88 85 LYS A O 1
ATOM 695 N N . GLY A 1 86 ? -10.776 3.316 14.953 1.00 95.50 86 GLY A N 1
ATOM 696 C CA . GLY A 1 86 ? -10.173 2.677 13.780 1.00 95.50 86 GLY A CA 1
ATOM 697 C C . GLY A 1 86 ? -9.457 1.355 14.067 1.00 95.50 86 GLY A C 1
ATOM 698 O O . GLY A 1 86 ? -8.684 0.891 13.230 1.00 95.50 86 GLY A O 1
ATOM 699 N N . ARG A 1 87 ? -9.684 0.734 15.222 1.00 97.19 87 ARG A N 1
ATOM 700 C CA . ARG A 1 87 ? -9.165 -0.598 15.564 1.00 97.19 87 ARG A CA 1
ATOM 701 C C . ARG A 1 87 ? -9.676 -1.652 14.591 1.00 97.19 87 ARG A C 1
ATOM 703 O O . ARG A 1 87 ? -8.881 -2.455 14.110 1.00 97.19 87 ARG A O 1
ATOM 710 N N . ASP A 1 88 ? -10.962 -1.616 14.243 1.00 96.44 88 ASP A N 1
ATOM 711 C CA . ASP A 1 88 ? -11.510 -2.525 13.233 1.00 96.44 88 ASP A CA 1
ATOM 712 C C . ASP A 1 88 ? -10.877 -2.295 11.852 1.00 96.44 88 ASP A C 1
ATOM 714 O O . ASP A 1 88 ? -10.494 -3.249 11.183 1.00 96.44 88 ASP A O 1
ATOM 718 N N . ALA A 1 89 ? -10.634 -1.039 11.461 1.00 96.62 89 ALA A N 1
ATOM 719 C CA . ALA A 1 89 ? -9.932 -0.726 10.214 1.00 96.62 89 ALA A CA 1
ATOM 720 C C . ALA A 1 89 ? -8.505 -1.313 10.188 1.00 96.62 89 ALA A C 1
ATOM 722 O O . ALA A 1 89 ? -8.080 -1.869 9.175 1.00 96.62 89 ALA A O 1
ATOM 723 N N . ALA A 1 90 ? -7.773 -1.244 11.306 1.00 96.62 90 ALA A N 1
ATOM 724 C CA . ALA A 1 90 ? -6.439 -1.839 11.408 1.00 96.62 90 ALA A CA 1
ATOM 725 C C . ALA A 1 90 ? -6.504 -3.370 11.310 1.00 96.62 90 ALA A C 1
ATOM 727 O O . ALA A 1 90 ? -5.710 -3.984 10.596 1.00 96.62 90 ALA A O 1
ATOM 728 N N . ARG A 1 91 ? -7.510 -3.984 11.947 1.00 96.12 91 ARG A N 1
ATOM 729 C CA . ARG A 1 91 ? -7.759 -5.426 11.864 1.00 96.12 91 ARG A CA 1
ATOM 730 C C . ARG A 1 91 ? -8.114 -5.875 10.450 1.00 96.12 91 ARG A C 1
ATOM 732 O O . ARG A 1 91 ? -7.591 -6.888 9.998 1.00 96.12 91 ARG A O 1
ATOM 739 N N . GLN A 1 92 ? -8.968 -5.135 9.744 1.00 95.81 92 GLN A N 1
ATOM 740 C CA . GLN A 1 92 ? -9.312 -5.421 8.351 1.00 95.81 92 GLN A CA 1
ATOM 741 C C . GLN A 1 92 ? -8.071 -5.382 7.455 1.00 95.81 92 GLN A C 1
ATOM 743 O O . GLN A 1 92 ? -7.834 -6.325 6.704 1.00 95.81 92 GLN A O 1
ATOM 748 N N . PHE A 1 93 ? -7.244 -4.338 7.578 1.00 96.31 93 PHE A N 1
ATOM 749 C CA . PHE A 1 93 ? -5.999 -4.235 6.817 1.00 96.31 93 PHE A CA 1
ATOM 750 C C . PHE A 1 93 ? -5.046 -5.400 7.117 1.00 96.31 93 PHE A C 1
ATOM 752 O O . PHE A 1 93 ? -4.544 -6.047 6.198 1.00 96.31 93 PHE A O 1
ATOM 759 N N . TYR A 1 94 ? -4.831 -5.703 8.400 1.00 95.31 94 TYR A N 1
ATOM 760 C CA . TYR A 1 94 ? -3.977 -6.809 8.830 1.00 95.31 94 TYR A CA 1
ATOM 761 C C . TYR A 1 94 ? -4.477 -8.164 8.306 1.00 95.31 94 TYR A C 1
ATOM 763 O O . TYR A 1 94 ? -3.694 -8.959 7.784 1.00 95.31 94 TYR A O 1
ATOM 771 N N . ASN A 1 95 ? -5.786 -8.419 8.389 1.00 94.31 95 ASN A N 1
ATOM 772 C CA . ASN A 1 95 ? -6.409 -9.652 7.909 1.00 94.31 95 ASN A CA 1
ATOM 773 C C . ASN A 1 95 ? -6.360 -9.788 6.383 1.00 94.31 95 ASN A C 1
ATOM 775 O O . ASN A 1 95 ? -6.181 -10.900 5.888 1.00 94.31 95 ASN A O 1
ATOM 779 N N . TRP A 1 96 ? -6.488 -8.690 5.633 1.00 95.19 96 TRP A N 1
ATOM 780 C CA . TRP A 1 96 ? -6.240 -8.698 4.191 1.00 95.19 96 TRP A CA 1
ATOM 781 C C . TRP A 1 96 ? -4.787 -9.106 3.898 1.00 95.19 96 TRP A C 1
ATOM 783 O O . TRP A 1 96 ? -4.557 -10.074 3.170 1.00 95.19 96 TRP A O 1
ATOM 793 N N . ALA A 1 97 ? -3.816 -8.431 4.524 1.00 93.94 97 ALA A N 1
ATOM 794 C CA . ALA A 1 97 ? -2.395 -8.606 4.224 1.00 93.94 97 ALA A CA 1
ATOM 795 C C . ALA A 1 97 ? -1.835 -9.979 4.640 1.00 93.94 97 ALA A C 1
ATOM 797 O O . ALA A 1 97 ? -0.978 -10.545 3.959 1.00 93.94 97 ALA A O 1
ATOM 798 N N . THR A 1 98 ? -2.310 -10.527 5.762 1.00 92.62 98 THR A N 1
ATOM 799 C CA . THR A 1 98 ? -1.736 -11.738 6.379 1.00 92.62 98 THR A CA 1
ATOM 800 C C . THR A 1 98 ? -2.642 -12.965 6.303 1.00 92.62 98 THR A C 1
ATOM 802 O O . THR A 1 98 ? -2.151 -14.096 6.372 1.00 92.62 98 THR A O 1
ATOM 805 N N . GLY A 1 99 ? -3.949 -12.751 6.158 1.00 88.62 99 GLY A N 1
ATOM 806 C CA . GLY A 1 99 ? -4.970 -13.788 6.121 1.00 88.62 99 GLY A CA 1
ATOM 807 C C . GLY A 1 99 ? -5.411 -14.137 4.705 1.00 88.62 99 GLY A C 1
ATOM 808 O O . GLY A 1 99 ? -4.720 -13.877 3.724 1.00 88.62 99 GLY A O 1
ATOM 809 N N . ASP A 1 100 ? -6.583 -14.760 4.596 1.00 78.19 100 ASP A N 1
ATOM 810 C CA . ASP A 1 100 ? -7.115 -15.229 3.314 1.00 78.19 100 ASP A CA 1
ATOM 811 C C . ASP A 1 100 ? -8.573 -14.832 3.046 1.00 78.19 100 ASP A C 1
ATOM 813 O O . ASP A 1 100 ? -9.127 -15.253 2.024 1.00 78.19 100 ASP A O 1
ATOM 817 N N . THR A 1 101 ? -9.175 -14.035 3.931 1.00 81.44 101 THR A N 1
ATOM 818 C CA . THR A 1 101 ? -10.630 -13.842 4.033 1.00 81.44 101 THR A CA 1
ATOM 819 C C . THR A 1 101 ? -11.160 -12.510 3.506 1.00 81.44 101 THR A C 1
ATOM 821 O O . THR A 1 101 ? -12.347 -12.442 3.211 1.00 81.44 101 THR A O 1
ATOM 824 N N . ILE A 1 102 ? -10.329 -11.472 3.391 1.00 88.75 102 ILE A N 1
ATOM 825 C CA . ILE A 1 102 ? -10.737 -10.124 2.953 1.00 88.75 102 ILE A CA 1
ATOM 826 C C . ILE A 1 102 ? -10.003 -9.822 1.663 1.00 88.75 102 ILE A C 1
ATOM 828 O O . ILE A 1 102 ? -8.787 -9.752 1.724 1.00 88.75 102 ILE A O 1
ATOM 832 N N . LEU A 1 103 ? -10.674 -9.642 0.527 1.00 91.31 103 LEU A N 1
ATOM 833 C CA . LEU A 1 103 ? -9.990 -9.315 -0.729 1.00 91.31 103 LEU A CA 1
ATOM 834 C C . LEU A 1 103 ? -9.549 -7.848 -0.760 1.00 91.31 103 LEU A C 1
ATOM 836 O O . LEU A 1 103 ? -10.090 -7.001 -0.051 1.00 91.31 103 LEU A O 1
ATOM 840 N N . LEU A 1 104 ? -8.588 -7.526 -1.626 1.00 91.88 104 LEU A N 1
ATOM 841 C CA . LEU A 1 104 ? -8.107 -6.158 -1.831 1.00 91.88 104 LEU A CA 1
ATOM 842 C C . LEU A 1 104 ? -9.257 -5.200 -2.174 1.00 91.88 104 LEU A C 1
ATOM 844 O O . LEU A 1 104 ? -9.308 -4.082 -1.669 1.00 91.88 104 LEU A O 1
ATOM 848 N N . THR A 1 105 ? -10.212 -5.653 -2.988 1.00 91.44 105 THR A N 1
ATOM 849 C CA . THR A 1 105 ? -11.403 -4.886 -3.387 1.00 91.44 105 THR A CA 1
ATOM 850 C C . THR A 1 105 ? -12.417 -4.670 -2.273 1.00 91.44 105 THR A C 1
ATOM 852 O O . THR A 1 105 ? -13.264 -3.789 -2.400 1.00 91.44 105 THR A O 1
ATOM 855 N N . ASP A 1 106 ? -12.344 -5.456 -1.199 1.00 92.62 106 ASP A N 1
ATOM 856 C CA . ASP A 1 106 ? -13.256 -5.344 -0.059 1.00 92.62 106 ASP A CA 1
ATOM 857 C C . ASP A 1 106 ? -12.784 -4.270 0.935 1.00 92.62 106 ASP A C 1
ATOM 859 O O . ASP A 1 106 ? -13.530 -3.871 1.831 1.00 92.62 106 ASP A O 1
ATOM 863 N N . LEU A 1 107 ? -11.548 -3.779 0.784 1.00 93.62 107 LEU A N 1
ATOM 864 C CA . LEU A 1 107 ? -11.005 -2.733 1.636 1.00 93.62 107 LEU A CA 1
ATOM 865 C C . LEU A 1 107 ? -11.671 -1.371 1.355 1.00 93.62 107 LEU A C 1
ATOM 867 O O . LEU A 1 107 ? -11.805 -0.958 0.199 1.00 93.62 107 LEU A O 1
ATOM 871 N N . PRO A 1 108 ? -11.987 -0.585 2.402 1.00 92.75 108 PRO A N 1
ATOM 872 C CA . PRO A 1 108 ? -12.303 0.832 2.262 1.00 92.75 108 PRO A CA 1
ATOM 873 C C . PRO A 1 108 ? -11.210 1.577 1.491 1.00 92.75 108 PRO A C 1
ATOM 875 O O . PRO A 1 108 ? -10.028 1.276 1.644 1.00 92.75 108 PRO A O 1
ATOM 878 N N . HIS A 1 109 ? -11.577 2.614 0.731 1.00 90.19 109 HIS A N 1
ATOM 879 C CA . HIS A 1 109 ? -10.649 3.323 -0.163 1.00 90.19 109 HIS A CA 1
ATOM 880 C C . HIS A 1 109 ? -9.342 3.781 0.509 1.00 90.19 109 HIS A C 1
ATOM 882 O O . HIS A 1 109 ? -8.294 3.759 -0.125 1.00 90.19 109 HIS A O 1
ATOM 888 N N . GLN A 1 110 ? -9.380 4.180 1.783 1.00 92.00 110 GLN A N 1
ATOM 889 C CA . GLN A 1 110 ? -8.195 4.594 2.538 1.00 92.00 110 GLN A CA 1
ATOM 890 C C . GLN A 1 110 ? -7.267 3.421 2.878 1.00 92.00 110 GLN A C 1
ATOM 892 O O . GLN A 1 110 ? -6.050 3.584 2.859 1.00 92.00 110 GLN A O 1
ATOM 897 N N . LEU A 1 111 ? -7.825 2.245 3.174 1.00 94.44 111 LEU A N 1
ATOM 898 C CA . LEU A 1 111 ? -7.046 1.027 3.407 1.00 94.44 111 LEU A CA 1
ATOM 899 C C . LEU A 1 111 ? -6.547 0.429 2.092 1.00 94.44 111 LEU A C 1
ATOM 901 O O . LEU A 1 111 ? -5.441 -0.096 2.045 1.00 94.44 111 LEU A O 1
ATOM 905 N N . LEU A 1 112 ? -7.322 0.575 1.019 1.00 93.06 112 LEU A N 1
ATOM 906 C CA . LEU A 1 112 ? -6.897 0.232 -0.330 1.00 93.06 112 LEU A CA 1
ATOM 907 C C . LEU A 1 112 ? -5.723 1.116 -0.787 1.00 93.06 112 LEU A C 1
ATOM 909 O O . LEU A 1 112 ? -4.730 0.601 -1.289 1.00 93.06 112 LEU A O 1
ATOM 913 N N . ASP A 1 113 ? -5.780 2.431 -0.539 1.00 91.19 113 ASP A N 1
ATOM 914 C CA . ASP A 1 113 ? -4.636 3.332 -0.747 1.00 91.19 113 ASP A CA 1
ATOM 915 C C . ASP A 1 113 ? -3.416 2.862 0.051 1.00 91.19 113 ASP A C 1
ATOM 917 O O . ASP A 1 113 ? -2.329 2.730 -0.508 1.00 91.19 113 ASP A O 1
ATOM 921 N N . LEU A 1 114 ? -3.603 2.573 1.346 1.00 92.62 114 LEU A N 1
ATOM 922 C CA . LEU A 1 114 ? -2.532 2.079 2.209 1.00 92.62 114 LEU A CA 1
ATOM 923 C C . LEU A 1 114 ? -1.915 0.794 1.646 1.00 92.62 114 LEU A C 1
ATOM 925 O O . LEU A 1 114 ? -0.693 0.677 1.617 1.00 92.62 114 LEU A O 1
ATOM 929 N N . ALA A 1 115 ? -2.739 -0.141 1.171 1.00 94.62 115 ALA A N 1
ATOM 930 C CA . ALA A 1 115 ? -2.316 -1.424 0.621 1.00 94.62 115 ALA A CA 1
ATOM 931 C C . ALA A 1 115 ? -1.442 -1.232 -0.619 1.00 94.62 115 ALA A C 1
ATOM 933 O O . ALA A 1 115 ? -0.315 -1.727 -0.661 1.00 94.62 115 ALA A O 1
ATOM 934 N N . ILE A 1 116 ? -1.922 -0.451 -1.592 1.00 92.81 116 ILE A N 1
ATOM 935 C CA . ILE A 1 116 ? -1.179 -0.179 -2.825 1.00 92.81 116 ILE A CA 1
ATOM 936 C C . ILE A 1 116 ? 0.121 0.573 -2.519 1.00 92.81 116 ILE A C 1
ATOM 938 O O . ILE A 1 116 ? 1.172 0.199 -3.031 1.00 92.81 116 ILE A O 1
ATOM 942 N N . ILE A 1 117 ? 0.097 1.594 -1.659 1.00 89.88 117 ILE A N 1
ATOM 943 C CA . ILE A 1 117 ? 1.309 2.357 -1.328 1.00 89.88 117 ILE A CA 1
ATOM 944 C C . ILE A 1 117 ? 2.344 1.439 -0.661 1.00 89.88 117 ILE A C 1
ATOM 946 O O . ILE A 1 117 ? 3.458 1.299 -1.159 1.00 89.88 117 ILE A O 1
ATOM 950 N N . THR A 1 118 ? 1.970 0.765 0.426 1.00 92.38 118 THR A N 1
ATOM 951 C CA . THR A 1 118 ? 2.911 -0.006 1.258 1.00 92.38 118 THR A CA 1
ATOM 952 C C . THR A 1 118 ? 3.435 -1.265 0.577 1.00 92.38 118 THR A C 1
ATOM 954 O O . THR A 1 118 ? 4.605 -1.610 0.738 1.00 92.38 118 THR A O 1
ATOM 957 N N . HIS A 1 119 ? 2.603 -1.955 -0.205 1.00 94.50 119 HIS A N 1
ATOM 958 C CA . HIS A 1 119 ? 3.000 -3.223 -0.813 1.00 94.50 119 HIS A CA 1
ATOM 959 C C . HIS A 1 119 ? 3.583 -3.038 -2.208 1.00 94.50 119 HIS A C 1
ATOM 961 O O . HIS A 1 119 ? 4.449 -3.821 -2.569 1.00 94.50 119 HIS A O 1
ATOM 967 N N . LEU A 1 120 ? 3.202 -2.004 -2.967 1.00 93.00 120 LEU A N 1
ATOM 968 C CA . LEU A 1 120 ? 3.759 -1.760 -4.301 1.00 93.00 120 LEU A CA 1
ATOM 969 C C . LEU A 1 120 ? 4.811 -0.644 -4.299 1.00 93.00 120 LEU A C 1
ATOM 971 O O . LEU A 1 120 ? 5.973 -0.917 -4.595 1.00 93.00 120 LEU A O 1
ATOM 975 N N . ALA A 1 121 ? 4.435 0.592 -3.957 1.00 89.69 121 ALA A N 1
ATOM 976 C CA . ALA A 1 121 ? 5.327 1.751 -4.089 1.00 89.69 121 ALA A CA 1
ATOM 977 C C . ALA A 1 121 ? 6.521 1.695 -3.122 1.00 89.69 121 ALA A C 1
ATOM 979 O O . ALA A 1 121 ? 7.667 1.831 -3.542 1.00 89.69 121 ALA A O 1
ATOM 980 N N . GLU A 1 122 ? 6.280 1.425 -1.837 1.00 90.19 122 GLU A N 1
ATOM 981 C CA . GLU A 1 122 ? 7.367 1.337 -0.851 1.00 90.19 122 GLU A CA 1
ATOM 982 C C . GLU A 1 122 ? 8.258 0.113 -1.103 1.00 90.19 122 GLU A C 1
ATOM 984 O O . GLU A 1 122 ? 9.484 0.190 -1.002 1.00 90.19 122 GLU A O 1
ATOM 989 N N . SER A 1 123 ? 7.672 -1.017 -1.510 1.00 92.94 123 SER A N 1
ATOM 990 C CA . SER A 1 123 ? 8.438 -2.197 -1.930 1.00 92.94 123 SER A CA 1
ATOM 991 C C . SER A 1 123 ? 9.332 -1.905 -3.136 1.00 92.94 123 SER A C 1
ATOM 993 O O . SER A 1 123 ? 10.474 -2.364 -3.165 1.00 92.94 123 SER A O 1
ATOM 995 N N . ALA A 1 124 ? 8.849 -1.104 -4.090 1.00 90.44 124 ALA A N 1
ATOM 996 C CA . ALA A 1 124 ? 9.607 -0.624 -5.245 1.00 90.44 124 ALA A CA 1
ATOM 997 C C . ALA A 1 124 ? 10.768 0.315 -4.886 1.00 90.44 124 ALA A C 1
ATOM 999 O O . ALA A 1 124 ? 11.743 0.378 -5.634 1.00 90.44 124 ALA A O 1
ATOM 1000 N N . ARG A 1 125 ? 10.720 0.941 -3.705 1.00 88.69 125 ARG A N 1
ATOM 1001 C CA . ARG A 1 125 ? 11.824 1.695 -3.082 1.00 88.69 125 ARG A CA 1
ATOM 1002 C C . ARG A 1 125 ? 12.712 0.851 -2.164 1.00 88.69 125 ARG A C 1
ATOM 1004 O O . ARG A 1 125 ? 13.588 1.377 -1.486 1.00 88.69 125 ARG A O 1
ATOM 1011 N N . GLY A 1 126 ? 12.488 -0.462 -2.116 1.00 89.50 126 GLY A N 1
ATOM 1012 C CA . GLY A 1 126 ? 13.293 -1.391 -1.328 1.00 89.50 126 GLY A CA 1
ATOM 1013 C C . GLY A 1 126 ? 12.780 -1.640 0.093 1.00 89.50 126 GLY A C 1
ATOM 1014 O O . GLY A 1 126 ? 13.364 -2.459 0.802 1.00 89.50 126 GLY A O 1
ATOM 1015 N N . TYR A 1 127 ? 11.652 -1.050 0.501 1.00 90.00 127 TYR A N 1
ATOM 1016 C CA . TYR A 1 127 ? 11.095 -1.177 1.856 1.00 90.00 127 TYR A CA 1
ATOM 1017 C C . TYR A 1 127 ? 10.172 -2.388 2.069 1.00 90.00 127 TYR A C 1
ATOM 1019 O O . TYR A 1 127 ? 9.457 -2.454 3.062 1.00 90.00 127 TYR A O 1
ATOM 1027 N N . HIS A 1 128 ? 10.215 -3.389 1.190 1.00 88.44 128 HIS A N 1
ATOM 1028 C CA . HIS A 1 128 ? 9.370 -4.591 1.273 1.00 88.44 128 HIS A CA 1
ATOM 1029 C C . HIS A 1 128 ? 9.418 -5.303 2.643 1.00 88.44 128 HIS A C 1
ATOM 1031 O O . HIS A 1 128 ? 8.399 -5.793 3.117 1.00 88.44 128 HIS A O 1
ATOM 1037 N N . LYS A 1 129 ? 10.576 -5.325 3.322 1.00 89.06 129 LYS A N 1
ATOM 1038 C CA . LYS A 1 129 ? 10.718 -5.925 4.668 1.00 89.06 129 LYS A CA 1
ATOM 1039 C C . LYS A 1 129 ? 10.086 -5.094 5.785 1.00 89.06 129 LYS A C 1
ATOM 1041 O O . LYS A 1 129 ? 9.870 -5.607 6.881 1.00 89.06 129 LYS A O 1
ATOM 1046 N N . SER A 1 130 ? 9.832 -3.810 5.545 1.00 89.12 130 SER A N 1
ATOM 1047 C CA . SER A 1 130 ? 9.232 -2.930 6.544 1.00 89.12 130 SER A CA 1
ATOM 1048 C C . SER A 1 130 ? 7.765 -3.294 6.791 1.00 89.12 130 SE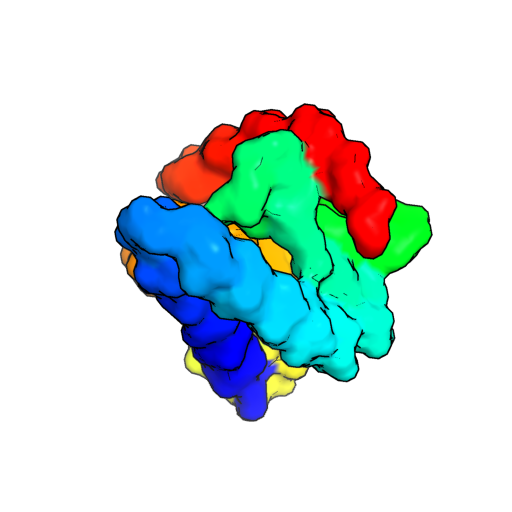R A C 1
ATOM 1050 O O . SER A 1 130 ? 7.268 -3.037 7.887 1.00 89.12 130 SER A O 1
ATOM 1052 N N . ASN A 1 131 ? 7.093 -3.943 5.830 1.00 90.75 131 ASN A N 1
ATOM 1053 C CA . ASN A 1 131 ? 5.741 -4.462 6.029 1.00 90.75 131 ASN A CA 1
ATOM 1054 C C . ASN A 1 131 ? 5.715 -5.475 7.187 1.00 90.75 131 ASN A C 1
ATOM 1056 O O . ASN A 1 131 ? 5.025 -5.247 8.178 1.00 90.75 131 ASN A O 1
ATOM 1060 N N . ASP A 1 132 ? 6.558 -6.510 7.126 1.00 90.56 132 ASP A N 1
ATOM 1061 C CA . ASP A 1 132 ? 6.641 -7.550 8.162 1.00 90.56 132 ASP A CA 1
ATOM 1062 C C . ASP A 1 132 ? 7.196 -7.029 9.496 1.00 90.56 132 ASP A C 1
ATOM 1064 O O . ASP A 1 132 ? 6.690 -7.369 10.562 1.00 90.56 132 ASP A O 1
ATOM 1068 N N . ASN A 1 133 ? 8.241 -6.197 9.450 1.00 89.69 133 ASN A N 1
ATOM 1069 C CA . ASN A 1 133 ? 8.966 -5.776 10.654 1.00 89.69 133 ASN A CA 1
ATOM 1070 C C . ASN A 1 133 ? 8.361 -4.552 11.355 1.00 89.69 133 ASN A C 1
ATOM 1072 O O . ASN A 1 133 ? 8.775 -4.227 12.465 1.00 89.69 133 ASN A O 1
ATOM 1076 N N . GLY A 1 134 ? 7.447 -3.833 10.700 1.00 91.00 134 GLY A N 1
ATOM 1077 C CA . GLY A 1 134 ? 6.945 -2.550 11.185 1.00 91.00 134 GLY A CA 1
ATOM 1078 C C . GLY A 1 134 ? 5.448 -2.377 10.979 1.00 91.00 134 GLY A C 1
ATOM 1079 O O . GLY A 1 134 ? 4.722 -2.200 11.954 1.00 91.00 134 GLY A O 1
ATOM 1080 N N . LEU A 1 135 ? 4.972 -2.450 9.732 1.00 92.81 135 LEU A N 1
ATOM 1081 C CA . LEU A 1 135 ? 3.568 -2.168 9.426 1.00 92.81 135 LEU A CA 1
ATOM 1082 C C . LEU A 1 135 ? 2.621 -3.187 10.065 1.00 92.81 135 LEU A C 1
ATOM 1084 O O . LEU A 1 135 ? 1.666 -2.788 10.721 1.00 92.81 135 LEU A O 1
ATOM 1088 N N . TYR A 1 136 ? 2.864 -4.487 9.893 1.00 94.44 136 TYR A N 1
ATOM 1089 C CA . TYR A 1 136 ? 1.970 -5.516 10.425 1.00 94.44 136 TYR A CA 1
ATOM 1090 C C . TYR A 1 136 ? 1.944 -5.547 11.958 1.00 94.44 136 TYR A C 1
ATOM 1092 O O . TYR A 1 136 ? 0.835 -5.538 12.495 1.00 94.44 136 TYR A O 1
ATOM 1100 N N . PRO A 1 137 ? 3.089 -5.498 12.677 1.00 95.06 137 PRO A N 1
ATOM 1101 C CA . PRO A 1 137 ? 3.081 -5.347 14.131 1.00 95.06 137 PRO A CA 1
ATOM 1102 C C . PRO A 1 137 ? 2.305 -4.109 14.583 1.00 95.06 137 PRO A C 1
ATOM 1104 O O . PRO A 1 137 ? 1.478 -4.202 15.483 1.00 95.06 137 PRO A O 1
ATOM 1107 N N . LEU A 1 138 ? 2.494 -2.966 13.913 1.00 94.69 138 LEU A N 1
ATOM 1108 C CA . LEU A 1 138 ? 1.751 -1.749 14.231 1.00 94.69 138 LEU A CA 1
ATOM 1109 C C . LEU A 1 138 ? 0.237 -1.928 14.029 1.00 94.69 138 LEU A C 1
ATOM 1111 O O . LEU A 1 138 ? -0.548 -1.484 14.864 1.00 94.69 138 LEU A O 1
ATOM 1115 N N . MET A 1 139 ? -0.195 -2.556 12.932 1.00 96.06 139 MET A N 1
ATOM 1116 C CA . MET A 1 139 ? -1.621 -2.790 12.675 1.00 96.06 139 MET A CA 1
ATOM 1117 C C . MET A 1 139 ? -2.241 -3.732 13.714 1.00 96.06 139 MET A C 1
ATOM 1119 O O . MET A 1 139 ? -3.362 -3.479 14.156 1.00 96.06 139 MET A O 1
ATOM 1123 N N . ASP A 1 140 ? -1.514 -4.763 14.150 1.00 96.38 140 ASP A N 1
ATOM 1124 C CA . ASP A 1 140 ? -1.950 -5.646 15.237 1.00 96.38 140 ASP A CA 1
ATOM 1125 C C . ASP A 1 140 ? -2.044 -4.893 16.580 1.00 96.38 140 ASP A C 1
ATOM 1127 O O . ASP A 1 140 ? -3.067 -4.953 17.265 1.00 96.38 140 ASP A O 1
ATOM 1131 N N . GLU A 1 141 ? -1.040 -4.083 16.923 1.00 96.69 141 GLU A N 1
ATOM 1132 C CA . GLU A 1 141 ? -1.040 -3.234 18.123 1.00 96.69 141 GLU A CA 1
ATOM 1133 C C . GLU A 1 141 ? -2.208 -2.229 18.130 1.00 96.69 141 GLU A C 1
ATOM 1135 O O . GLU A 1 141 ? -2.887 -2.047 19.148 1.00 96.69 141 GLU A O 1
ATOM 1140 N N . ILE A 1 142 ? -2.508 -1.602 16.987 1.00 96.75 142 ILE A N 1
ATOM 1141 C CA . ILE A 1 142 ? -3.671 -0.714 16.848 1.00 96.75 142 ILE A CA 1
ATOM 1142 C C . ILE A 1 142 ? -4.971 -1.511 16.997 1.00 96.75 142 ILE A C 1
ATOM 1144 O O . ILE A 1 142 ? -5.853 -1.095 17.749 1.00 96.75 142 ILE A O 1
ATOM 1148 N N . ALA A 1 143 ? -5.098 -2.666 16.337 1.00 96.38 143 ALA A N 1
ATOM 1149 C CA . ALA A 1 143 ? -6.288 -3.512 16.419 1.00 96.38 143 ALA A CA 1
ATOM 1150 C C . ALA A 1 143 ? -6.566 -4.005 17.852 1.00 96.38 143 ALA A C 1
ATOM 1152 O O . ALA A 1 143 ? -7.728 -4.133 18.253 1.00 96.38 143 ALA A O 1
ATOM 1153 N N . ASN A 1 144 ? -5.514 -4.246 18.636 1.00 96.62 144 ASN A N 1
ATOM 1154 C CA . ASN A 1 144 ? -5.589 -4.647 20.042 1.00 96.62 144 ASN A CA 1
ATOM 1155 C C . ASN A 1 144 ? -5.685 -3.450 21.007 1.00 96.62 144 ASN A C 1
ATOM 1157 O O . ASN A 1 144 ? -5.930 -3.621 22.202 1.00 96.62 144 ASN A O 1
ATOM 1161 N N . GLY A 1 145 ? -5.569 -2.223 20.492 1.00 94.19 145 GLY A N 1
ATOM 1162 C CA . GLY A 1 145 ? -5.753 -0.986 21.241 1.00 94.19 145 GLY A CA 1
ATOM 1163 C C . GLY A 1 145 ? -4.570 -0.577 22.117 1.00 94.19 145 GLY A C 1
ATOM 1164 O O . GLY A 1 145 ? -4.761 0.279 22.983 1.00 94.19 145 GLY A O 1
ATOM 1165 N N . THR A 1 146 ? -3.388 -1.166 21.910 1.00 94.94 146 THR A N 1
ATOM 1166 C CA . THR A 1 146 ? -2.136 -0.784 22.586 1.00 94.94 146 THR A CA 1
ATOM 1167 C C . THR A 1 146 ? -1.480 0.432 21.931 1.00 94.94 146 THR A C 1
ATOM 1169 O O . THR A 1 146 ? -0.802 1.195 22.617 1.00 94.94 146 THR A O 1
ATOM 1172 N N . LYS A 1 147 ? -1.746 0.654 20.637 1.00 95.62 147 LYS A N 1
ATOM 1173 C CA . LYS A 1 147 ? -1.374 1.855 19.872 1.00 95.62 147 LYS A CA 1
ATOM 1174 C C . LYS A 1 147 ? -2.575 2.487 19.167 1.00 95.62 147 LYS A C 1
ATOM 1176 O O . LYS A 1 147 ? -3.699 1.983 19.237 1.00 95.62 147 LYS A O 1
ATOM 1181 N N . GLY A 1 148 ? -2.350 3.619 18.503 1.00 93.94 148 GLY A N 1
ATOM 1182 C CA . GLY A 1 148 ? -3.337 4.290 17.664 1.00 93.94 148 GLY A CA 1
ATOM 1183 C C . GLY A 1 148 ? -2.807 4.624 16.270 1.00 93.94 148 GLY A C 1
ATOM 1184 O O . GLY A 1 148 ? -1.614 4.615 15.998 1.00 93.94 148 GLY A O 1
ATOM 1185 N N . TRP A 1 149 ? -3.710 5.002 15.367 1.00 92.75 149 TRP A N 1
ATOM 1186 C CA . TRP A 1 149 ? -3.348 5.399 13.999 1.00 92.75 149 TRP A CA 1
ATOM 1187 C C . TRP A 1 149 ? -2.396 6.603 13.913 1.00 92.75 149 TRP A C 1
ATOM 1189 O O . TRP A 1 149 ? -1.728 6.784 12.897 1.00 92.75 149 TRP A O 1
ATOM 1199 N N . GLY A 1 150 ? -2.289 7.412 14.973 1.00 88.38 150 GLY A N 1
ATOM 1200 C CA . GLY A 1 150 ? -1.281 8.475 15.072 1.00 88.38 150 GLY A CA 1
ATOM 1201 C C . GLY A 1 150 ? 0.167 7.961 15.090 1.00 88.38 150 GLY A C 1
ATOM 1202 O O . GLY A 1 150 ? 1.081 8.719 14.756 1.00 88.38 150 GLY A O 1
ATOM 1203 N N . ASP A 1 151 ? 0.365 6.682 15.410 1.00 89.31 151 ASP A N 1
ATOM 1204 C CA . ASP A 1 151 ? 1.670 6.023 15.487 1.00 89.31 151 ASP A CA 1
ATOM 1205 C C . ASP A 1 151 ? 2.142 5.501 14.119 1.00 89.31 151 ASP A C 1
ATOM 1207 O O . ASP A 1 151 ? 3.263 5.025 13.988 1.00 89.31 151 ASP A O 1
ATOM 1211 N N . ILE A 1 152 ? 1.358 5.686 13.044 1.00 85.56 152 ILE A N 1
ATOM 1212 C CA . ILE A 1 152 ? 1.765 5.326 11.670 1.00 85.56 152 ILE A CA 1
ATOM 1213 C C . ILE A 1 152 ? 3.042 6.031 11.202 1.00 85.56 152 ILE A C 1
ATOM 1215 O O . ILE A 1 152 ? 3.720 5.555 10.302 1.00 85.56 152 ILE A O 1
ATOM 1219 N N . LYS A 1 153 ? 3.410 7.147 11.836 1.00 77.94 153 LYS A N 1
ATOM 1220 C CA . LYS A 1 153 ? 4.691 7.836 11.616 1.00 77.94 153 LYS A CA 1
ATOM 1221 C C . LYS A 1 153 ? 5.914 7.026 12.071 1.00 77.94 153 LYS A C 1
ATOM 1223 O O . LYS A 1 153 ? 7.024 7.359 11.674 1.00 77.94 153 LYS A O 1
ATOM 1228 N N . GLU A 1 154 ? 5.728 6.021 12.929 1.00 77.94 154 GLU A N 1
ATOM 1229 C CA . GLU A 1 154 ? 6.793 5.114 13.375 1.00 77.94 154 GLU A CA 1
ATOM 1230 C C . GLU A 1 154 ? 7.180 4.119 12.272 1.00 77.94 154 GLU A C 1
ATOM 1232 O O . GLU A 1 154 ? 8.308 3.630 12.241 1.00 77.94 154 GLU A O 1
ATOM 1237 N N . TYR A 1 155 ? 6.278 3.868 11.318 1.00 81.19 155 TYR A N 1
ATOM 1238 C CA . TYR A 1 155 ? 6.579 3.119 10.106 1.00 81.19 155 TYR A CA 1
ATOM 1239 C C . TYR A 1 155 ? 7.435 3.987 9.175 1.00 81.19 155 TYR A C 1
ATOM 1241 O O . TYR A 1 155 ? 6.922 4.876 8.503 1.00 81.19 155 TYR A O 1
ATOM 1249 N N . SER A 1 156 ? 8.752 3.757 9.145 1.00 70.81 156 SER A N 1
ATOM 1250 C CA . SER A 1 156 ? 9.710 4.653 8.471 1.00 70.81 156 SER A CA 1
ATOM 1251 C C . SER A 1 156 ? 9.380 4.996 7.005 1.00 70.81 156 SER A C 1
ATOM 1253 O O . SER A 1 156 ? 9.523 6.169 6.655 1.00 70.81 156 SER A O 1
ATOM 1255 N N . PRO A 1 157 ? 8.879 4.068 6.159 1.00 79.50 157 PRO A N 1
ATOM 1256 C CA . PRO A 1 157 ? 8.466 4.406 4.790 1.00 79.50 157 PRO A CA 1
ATOM 1257 C C . PRO A 1 157 ? 7.280 5.386 4.717 1.00 79.50 157 PRO A C 1
ATOM 1259 O O . PRO A 1 157 ? 7.117 6.103 3.736 1.00 79.50 157 PRO A O 1
ATOM 1262 N N . ALA A 1 158 ? 6.479 5.529 5.782 1.00 60.28 158 ALA A N 1
ATOM 1263 C CA . ALA A 1 158 ? 5.403 6.523 5.814 1.00 60.28 158 ALA A CA 1
ATOM 1264 C C . ALA A 1 158 ? 5.897 7.973 5.667 1.00 60.28 158 ALA A C 1
ATOM 1266 O O . ALA A 1 158 ? 5.121 8.865 5.308 1.00 60.28 158 ALA A O 1
ATOM 1267 N N . LEU A 1 159 ? 7.172 8.224 5.978 1.00 53.81 159 LEU A N 1
ATOM 1268 C CA . LEU A 1 159 ? 7.774 9.553 5.934 1.00 53.81 159 LEU A CA 1
ATOM 1269 C C . LEU A 1 159 ? 8.340 9.902 4.553 1.00 53.81 159 LEU A C 1
ATOM 1271 O O . LEU A 1 159 ? 8.352 11.083 4.214 1.00 53.81 159 LEU A O 1
ATOM 1275 N N . THR A 1 160 ? 8.728 8.910 3.745 1.00 59.84 160 THR A N 1
ATOM 1276 C CA . THR A 1 160 ? 9.290 9.114 2.398 1.00 59.84 160 THR A CA 1
ATOM 1277 C C . THR A 1 160 ? 8.214 9.465 1.368 1.00 59.84 160 THR A C 1
ATOM 1279 O O . THR A 1 160 ? 8.451 10.264 0.472 1.00 59.84 160 THR A O 1
ATOM 1282 N N . TYR A 1 161 ? 6.975 8.995 1.546 1.00 55.72 161 TYR A N 1
ATOM 1283 C CA . TYR A 1 161 ? 5.862 9.316 0.637 1.00 55.72 161 TYR A CA 1
ATOM 1284 C C . TYR A 1 161 ? 5.409 10.791 0.670 1.00 55.72 161 TYR A C 1
ATOM 1286 O O . TYR A 1 161 ? 4.709 11.250 -0.232 1.00 55.72 161 TYR A O 1
ATOM 1294 N N . LYS A 1 162 ? 5.790 11.583 1.688 1.00 51.28 162 LYS A N 1
ATOM 1295 C CA . LYS A 1 162 ? 5.531 13.039 1.670 1.00 51.28 162 LYS A CA 1
ATOM 1296 C C . LYS A 1 162 ? 6.238 13.741 0.505 1.00 51.28 162 LYS A C 1
ATOM 1298 O O . LYS A 1 162 ? 5.787 14.813 0.108 1.00 51.28 162 LYS A O 1
ATOM 1303 N N . GLU A 1 163 ? 7.312 13.150 -0.009 1.00 43.91 163 GLU A N 1
ATOM 1304 C CA . GLU A 1 163 ? 8.177 13.728 -1.039 1.00 43.91 163 GLU A CA 1
ATOM 1305 C C . GLU A 1 163 ? 7.688 13.401 -2.466 1.00 43.91 163 GLU A C 1
ATOM 1307 O O . GLU A 1 163 ? 8.015 14.127 -3.399 1.00 43.91 163 GLU A O 1
ATOM 1312 N N . ASP A 1 164 ? 6.762 12.443 -2.624 1.00 49.59 164 ASP A N 1
ATOM 1313 C CA . ASP A 1 164 ? 6.120 12.071 -3.902 1.00 49.59 164 ASP A CA 1
ATOM 1314 C C . ASP A 1 164 ? 5.057 13.078 -4.394 1.00 49.59 164 ASP A C 1
ATOM 1316 O O . ASP A 1 164 ? 4.333 12.831 -5.361 1.00 49.59 164 ASP A O 1
ATOM 1320 N N . MET A 1 165 ? 4.915 14.230 -3.730 1.00 48.91 165 MET A N 1
ATOM 1321 C CA . MET A 1 165 ? 3.981 15.287 -4.144 1.00 48.91 165 MET A CA 1
ATOM 1322 C C . MET A 1 165 ? 4.448 16.076 -5.381 1.00 48.91 165 MET A C 1
ATOM 1324 O O . MET A 1 165 ? 3.733 16.987 -5.807 1.00 48.91 165 MET A O 1
ATOM 1328 N N . VAL A 1 166 ? 5.617 15.755 -5.945 1.00 46.81 166 VAL A N 1
ATOM 1329 C CA . VAL A 1 166 ? 6.270 16.543 -6.997 1.00 46.81 166 VAL A CA 1
ATOM 1330 C C . VAL A 1 166 ? 6.353 15.763 -8.315 1.00 46.81 166 VAL A C 1
ATOM 1332 O O . VAL A 1 166 ? 7.006 14.731 -8.405 1.00 46.81 166 VAL A O 1
ATOM 1335 N N . ASP A 1 167 ? 5.677 16.336 -9.313 1.00 49.81 167 ASP A N 1
ATOM 1336 C CA . ASP A 1 167 ? 5.776 16.179 -10.770 1.00 49.81 167 ASP A CA 1
ATOM 1337 C C . ASP A 1 167 ? 5.583 14.800 -11.429 1.00 49.81 167 ASP A C 1
ATOM 1339 O O . ASP A 1 167 ? 6.158 13.774 -11.081 1.00 49.81 167 ASP A O 1
ATOM 1343 N N . TRP A 1 168 ? 4.740 14.812 -12.465 1.00 54.84 168 TRP A N 1
ATOM 1344 C CA . TRP A 1 168 ? 4.401 13.675 -13.315 1.00 54.84 168 TRP A CA 1
ATOM 1345 C C . TRP A 1 168 ? 4.454 14.066 -14.787 1.00 54.84 168 TRP A C 1
ATOM 1347 O O . TRP A 1 168 ? 4.168 15.211 -15.137 1.00 54.84 168 TRP A O 1
ATOM 1357 N N . TYR A 1 169 ? 4.752 13.073 -15.620 1.00 51.50 169 TYR A N 1
ATOM 1358 C CA . TYR A 1 169 ? 4.609 13.105 -17.070 1.00 51.50 169 TYR A CA 1
ATOM 1359 C C . TYR A 1 169 ? 3.681 11.944 -17.489 1.00 51.50 169 TYR A C 1
ATOM 1361 O O . TYR A 1 169 ? 3.923 10.809 -17.069 1.00 51.50 169 TYR A O 1
ATOM 1369 N N . ASP A 1 170 ? 2.601 12.208 -18.250 1.00 44.16 170 ASP A N 1
ATOM 1370 C CA . ASP A 1 170 ? 1.914 11.144 -19.021 1.00 44.16 170 ASP A CA 1
ATOM 1371 C C . ASP A 1 170 ? 2.810 11.018 -20.234 1.00 44.16 170 ASP A C 1
ATOM 1373 O O . ASP A 1 170 ? 2.798 11.896 -21.098 1.00 44.16 170 ASP A O 1
ATOM 1377 N N . ASP A 1 171 ? 3.623 9.973 -20.253 1.00 49.59 171 ASP A N 1
ATOM 1378 C CA . ASP A 1 171 ? 4.002 9.420 -21.545 1.00 49.59 171 ASP A CA 1
ATOM 1379 C C . ASP A 1 171 ? 2.778 8.705 -22.142 1.00 49.59 171 ASP A C 1
ATOM 1381 O O . ASP A 1 171 ? 2.126 7.923 -21.401 1.00 49.59 171 ASP A O 1
#

Secondary structure (DSSP, 8-state):
-HHHHHHHHHHHHHHHIIIIIS---HHHHHHHHHHHHHHHHHHHGGGTEEEEE-SSTT-EEEEETTBPPPPHHHHHHHHHTSGGGSHHHHHHHHHHHHSSSS-GGGS-HHHHHHHHIIIIIHHHTTTHHHIIIIIHHHHHHHHHTSS-GGGGGGSTHHHHGGGGGS-----

Organism: NCBI:txid2913261

Sequence (171 aa):
MSKREAGMLTDWGRYWWAHVWSGTDAAKRTEARDALIKLVNGQLNDIGFKLGRGWQDYDPVIRAKGRRPSSYIAIAGWAWRQPDKGRDAARQFYNWATGDTILLTDLPHQLLDLAIITHLAESARGYHKSNDNGLYPLMDEIANGTKGWGDIKEYSPALTYKEDMVDWYDD

Radius of gyration: 15.56 Å; chains: 1; bounding box: 39×32×44 Å